Protein AF-A0AAN9Z1J3-F1 (afdb_monomer)

pLDDT: mean 72.74, std 21.45, range [32.19, 96.81]

Secondary structure (DSSP, 8-state):
-PPPGGGGGG-----TTGGG-S---GGGSS-HHHHHHGGGS-HHHHHHHHHHHHHHHHHHHHSSPPPHHHHHHHHHHHHHS-HHHHHHHHHHHHHHHHHHB-GGGHHHHHHHHTTSS----BPBPB-TTSSBPP-TTTTTGGGS-TT--S----EE-SSS-EE---

InterPro domains:
  IPR000647 CTF transcription factor/nuclear factor 1 [PTHR11492] (25-144)
  IPR003619 MAD homology 1, Dwarfin-type [SM00523] (85-165)
  IPR019548 CTF transcription factor/nuclear factor 1, N-terminal [PF10524] (24-64)
  IPR020604 CTF transcription factor/nuclear factor 1, DNA-binding domain [PS51080] (19-166)

Nearest PDB structures (foldseek):
  7qqd-assembly2_B  TM=8.726E-01  e=2.579E-11  Homo sapiens
  8bqs-assembly1_Ds  TM=3.800E-01  e=4.208E+00  Tetrahymena thermophila SB210

Solvent-accessible surface area (backbone atoms only — not comparable to full-atom values): 10087 Å² total; per-residue (Å²): 134,90,78,70,77,76,68,68,69,77,69,69,72,79,52,84,64,60,79,70,59,66,82,67,65,78,69,52,79,75,38,74,74,36,65,74,43,52,86,71,59,56,73,65,49,53,31,54,56,51,46,54,50,48,47,52,52,44,26,74,74,66,81,42,79,71,51,73,66,57,51,50,54,53,42,51,54,49,65,68,49,57,67,68,59,51,50,54,50,48,37,53,51,41,43,51,51,55,70,36,35,30,77,88,36,48,61,60,50,51,32,18,73,71,66,78,37,74,62,47,67,36,53,42,37,58,40,101,83,70,43,79,40,76,54,74,91,52,66,66,56,82,77,54,70,93,83,62,80,77,63,46,60,44,69,52,88,67,102,53,73,29,41,29,33,98

Radius of gyration: 18.78 Å; Cα contacts (8 Å, |Δi|>4): 159; chains: 1; bounding box: 48×36×59 Å

Mean predicted aligned error: 11.73 Å

Foldseek 3Di:
DDDDPVVVVVPPPPDLVPVLPPDDPCVLQDDPLLVLCLVLQDLVLQLVLSLVVVQVVCCVVPVDGDDPVRSVVSSVVSSPDDPVVSSSVSSVLSSLVCQQFDPVCSVVLSCCSNVVDPWWWTATAADPVRHGDDSVSCVVVVPDDPPDPSFPQDFPPDRGRTTTGD

Sequence (166 aa):
MFIPDTLRSCMVEPDVSTYLQAPSSGQDEFHPFIEALLPYVKSFSYTWFNLQAAKRKYFKKHEKRMSLEEERRCKEELQNEKVEVKQKWASRLLGKLRKDITQECREDFVLSITGKKPAMCVLSNPDQKGKMRRIDCLRQADKVSPHLPMFCIYFVKHKRYKLYVT

Structure (mmCIF, N/CA/C/O backbone):
data_AF-A0AAN9Z1J3-F1
#
_entry.id   AF-A0AAN9Z1J3-F1
#
loop_
_atom_site.group_PDB
_atom_site.id
_atom_site.type_symbol
_atom_site.label_atom_id
_atom_site.label_alt_id
_atom_site.label_comp_id
_atom_site.label_asym_id
_atom_site.label_entity_id
_atom_site.label_seq_id
_atom_site.pdbx_PDB_ins_code
_atom_site.Cartn_x
_atom_site.Cartn_y
_atom_site.Cartn_z
_atom_site.occupancy
_atom_site.B_iso_or_equiv
_atom_site.auth_seq_id
_atom_site.auth_comp_id
_atom_site.auth_asym_id
_atom_site.auth_atom_id
_atom_site.pdbx_PDB_model_num
ATOM 1 N N . MET A 1 1 ? 20.883 17.966 -41.597 1.00 37.75 1 MET A N 1
ATOM 2 C CA . MET A 1 1 ? 20.722 18.809 -40.393 1.00 37.75 1 MET A CA 1
ATOM 3 C C . MET A 1 1 ? 21.391 18.092 -39.235 1.00 37.75 1 MET A C 1
ATOM 5 O O . MET A 1 1 ? 20.933 17.024 -38.855 1.00 37.75 1 MET A O 1
ATOM 9 N N . PHE A 1 2 ? 22.523 18.620 -38.768 1.00 39.50 2 PHE A N 1
ATOM 10 C CA . PHE A 1 2 ? 23.217 18.145 -37.570 1.00 39.50 2 PHE A CA 1
ATOM 11 C C . PHE A 1 2 ? 22.407 18.585 -36.345 1.00 39.50 2 PHE A C 1
ATOM 13 O O . PHE A 1 2 ? 22.143 19.776 -36.190 1.00 39.50 2 PHE A O 1
ATOM 20 N N . ILE A 1 3 ? 21.974 17.637 -35.516 1.00 43.12 3 ILE A N 1
ATOM 21 C CA . ILE A 1 3 ? 21.305 17.928 -34.243 1.00 43.12 3 ILE A CA 1
ATOM 22 C C . ILE A 1 3 ? 22.393 17.969 -33.157 1.00 43.12 3 ILE A C 1
ATOM 24 O O . ILE A 1 3 ? 23.115 16.982 -33.031 1.00 43.12 3 ILE A O 1
ATOM 28 N N . PRO A 1 4 ? 22.557 19.071 -32.399 1.00 39.97 4 PRO A N 1
ATOM 29 C CA . PRO A 1 4 ? 23.613 19.184 -31.390 1.00 39.97 4 PRO A CA 1
ATOM 30 C C . PRO A 1 4 ? 23.425 18.216 -30.210 1.00 39.97 4 PRO A C 1
ATOM 32 O O . PRO A 1 4 ? 22.315 18.060 -29.694 1.00 39.97 4 PRO A O 1
ATOM 35 N N . ASP A 1 5 ? 24.530 17.642 -29.721 1.00 43.97 5 ASP A N 1
ATOM 36 C CA . ASP A 1 5 ? 24.589 16.701 -28.585 1.00 43.97 5 ASP A CA 1
ATOM 37 C C . ASP A 1 5 ? 24.076 17.270 -27.246 1.00 43.97 5 ASP A C 1
ATOM 39 O O . ASP A 1 5 ? 23.816 16.527 -26.297 1.00 43.97 5 ASP A O 1
ATOM 43 N N . THR A 1 6 ? 23.852 18.583 -27.155 1.00 45.53 6 THR A N 1
ATOM 44 C CA . THR A 1 6 ? 23.357 19.256 -25.946 1.00 45.53 6 THR A CA 1
ATOM 45 C C . THR A 1 6 ? 21.899 18.936 -25.604 1.00 45.53 6 THR A C 1
ATOM 47 O O . THR A 1 6 ? 21.521 19.054 -24.440 1.00 45.53 6 THR A O 1
ATOM 50 N N . LEU A 1 7 ? 21.088 18.445 -26.551 1.00 41.47 7 LEU A N 1
ATOM 51 C CA . LEU A 1 7 ? 19.714 17.995 -26.265 1.00 41.47 7 LEU A CA 1
ATOM 52 C C . LEU A 1 7 ? 19.630 16.575 -25.688 1.00 41.47 7 LEU A C 1
ATOM 54 O O . LEU A 1 7 ? 18.585 16.186 -25.165 1.00 41.47 7 LEU A O 1
ATOM 58 N N . ARG A 1 8 ? 20.726 15.804 -25.710 1.00 39.09 8 ARG A N 1
ATOM 59 C CA . ARG A 1 8 ? 20.760 14.465 -25.100 1.00 39.09 8 ARG A CA 1
ATOM 60 C C . ARG A 1 8 ? 20.824 14.514 -23.568 1.00 39.09 8 ARG A C 1
ATOM 62 O O . ARG A 1 8 ? 20.504 13.526 -22.915 1.00 39.09 8 ARG A O 1
ATOM 69 N N . SER A 1 9 ? 21.173 15.670 -22.999 1.00 33.03 9 SER A N 1
ATOM 70 C CA . SER A 1 9 ? 21.296 15.877 -21.549 1.00 33.03 9 SER A CA 1
ATOM 71 C C . SER A 1 9 ? 19.951 16.137 -20.844 1.00 33.03 9 SER A C 1
ATOM 73 O O . SER A 1 9 ? 19.851 16.031 -19.626 1.00 33.03 9 SER A O 1
ATOM 75 N N . CYS A 1 10 ? 18.875 16.428 -21.585 1.00 36.25 10 CYS A N 1
ATOM 76 C CA . CYS A 1 10 ? 17.564 16.746 -20.997 1.00 36.25 10 CYS A CA 1
ATOM 77 C C . CYS A 1 10 ? 16.699 15.511 -20.684 1.00 36.25 10 CYS A C 1
ATOM 79 O O . CYS A 1 10 ? 15.616 15.647 -20.121 1.00 36.25 10 CYS A O 1
ATOM 81 N N . MET A 1 11 ? 17.171 14.306 -21.017 1.00 34.12 11 MET A N 1
ATOM 82 C CA . MET A 1 11 ? 16.536 13.037 -20.650 1.00 34.12 11 MET A CA 1
ATOM 83 C C . MET A 1 11 ? 17.246 12.396 -19.453 1.00 34.12 11 MET A C 1
ATOM 85 O O . MET A 1 11 ? 17.606 11.221 -19.485 1.00 34.12 11 MET A O 1
ATOM 89 N N . VAL A 1 12 ? 17.451 13.159 -18.376 1.00 42.09 12 VAL A N 1
ATOM 90 C CA . VAL A 1 12 ? 17.637 12.530 -17.066 1.00 42.09 12 VAL A CA 1
ATOM 91 C C . VAL A 1 12 ? 16.289 11.908 -16.720 1.00 42.09 12 VAL A C 1
ATOM 93 O O . VAL A 1 12 ? 15.340 12.601 -16.354 1.00 42.09 12 VAL A O 1
ATOM 96 N N . GLU A 1 13 ? 16.179 10.599 -16.948 1.00 37.53 13 GLU A N 1
ATOM 97 C CA . GLU A 1 13 ? 15.047 9.794 -16.504 1.00 37.53 13 GLU A CA 1
ATOM 98 C C . GLU A 1 13 ? 14.783 10.121 -15.029 1.00 37.53 13 GLU A C 1
ATOM 100 O O . GLU A 1 13 ? 15.700 9.982 -14.215 1.00 37.53 13 GLU A O 1
ATOM 105 N N . PRO A 1 14 ? 13.574 10.571 -14.654 1.00 36.22 14 PRO A N 1
ATOM 106 C CA . PRO A 1 14 ? 13.254 10.731 -13.252 1.00 36.22 14 PRO A CA 1
ATOM 107 C C . PRO A 1 14 ? 13.345 9.353 -12.603 1.00 36.22 14 PRO A C 1
ATOM 109 O O . PRO A 1 14 ? 12.566 8.442 -12.915 1.00 36.22 14 PRO A O 1
ATOM 112 N N . ASP A 1 15 ? 14.333 9.227 -11.723 1.00 38.31 15 ASP A N 1
ATOM 113 C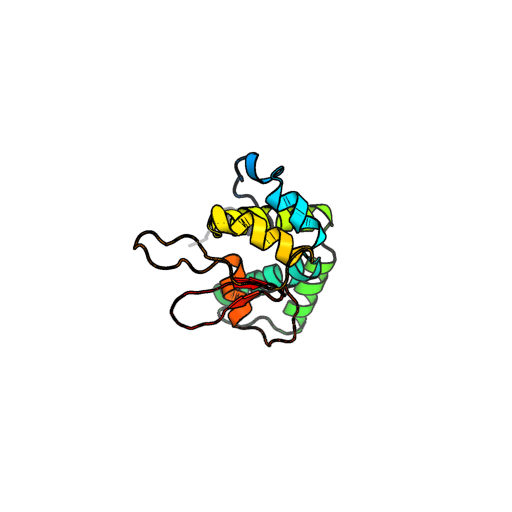 CA . ASP A 1 15 ? 14.538 8.092 -10.845 1.00 38.31 15 ASP A CA 1
ATOM 114 C C . ASP A 1 15 ? 13.206 7.680 -10.194 1.00 38.31 15 ASP A C 1
ATOM 116 O O . ASP A 1 15 ? 12.295 8.490 -9.971 1.00 38.31 15 ASP A O 1
ATOM 120 N N . VAL A 1 16 ? 13.056 6.389 -9.893 1.00 44.88 16 VAL A N 1
ATOM 121 C CA . VAL A 1 16 ? 11.841 5.840 -9.268 1.00 44.88 16 VAL A CA 1
ATOM 122 C C . VAL A 1 16 ? 11.470 6.614 -7.988 1.00 44.88 16 VAL A C 1
ATOM 124 O O . VAL A 1 16 ? 10.280 6.724 -7.669 1.00 44.88 16 VAL A O 1
ATOM 127 N N . SER A 1 17 ? 12.449 7.248 -7.335 1.00 42.25 17 SER A N 1
ATOM 128 C CA . SE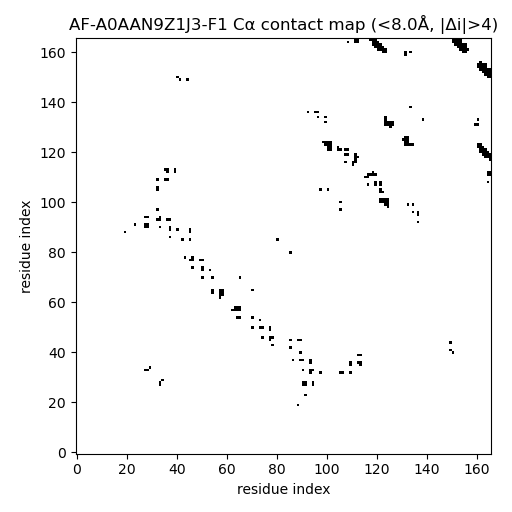R A 1 17 ? 12.288 8.119 -6.172 1.00 42.25 17 SER A CA 1
ATOM 129 C C . SER A 1 17 ? 11.477 9.403 -6.429 1.00 42.25 17 SER A C 1
ATOM 131 O O . SER A 1 17 ? 10.714 9.823 -5.554 1.00 42.25 17 SER A O 1
ATOM 133 N N . THR A 1 18 ? 11.517 10.000 -7.630 1.00 39.09 18 THR A N 1
ATOM 134 C CA . THR A 1 18 ? 10.926 11.335 -7.872 1.00 39.09 18 THR A CA 1
ATOM 135 C C . THR A 1 18 ? 9.395 11.347 -7.758 1.00 39.09 18 THR A C 1
ATOM 137 O O . THR A 1 18 ? 8.802 12.310 -7.276 1.00 39.09 18 THR A O 1
ATOM 140 N N . TYR A 1 19 ? 8.712 10.249 -8.101 1.00 43.47 19 TYR A N 1
ATOM 141 C CA . TYR A 1 19 ? 7.246 10.157 -7.966 1.00 43.47 19 TYR A CA 1
ATOM 142 C C . TYR A 1 19 ? 6.775 9.833 -6.542 1.00 43.47 19 TYR A C 1
ATOM 144 O O . TYR A 1 19 ? 5.588 9.969 -6.235 1.00 43.47 19 TYR A O 1
ATOM 152 N N . LEU A 1 20 ? 7.686 9.421 -5.658 1.00 49.88 20 LEU A N 1
ATOM 153 C CA . LEU A 1 20 ? 7.410 9.306 -4.226 1.00 49.88 20 LEU A CA 1
ATOM 154 C C . LEU A 1 20 ? 7.601 10.650 -3.506 1.00 49.88 20 LEU A C 1
ATOM 156 O O . LEU A 1 20 ? 7.271 10.758 -2.331 1.00 49.88 20 LEU A O 1
ATOM 160 N N . GLN A 1 21 ? 8.093 11.679 -4.193 1.00 49.53 21 GLN A N 1
ATOM 161 C CA . GLN A 1 21 ? 8.501 12.965 -3.630 1.00 49.53 21 GLN A CA 1
ATOM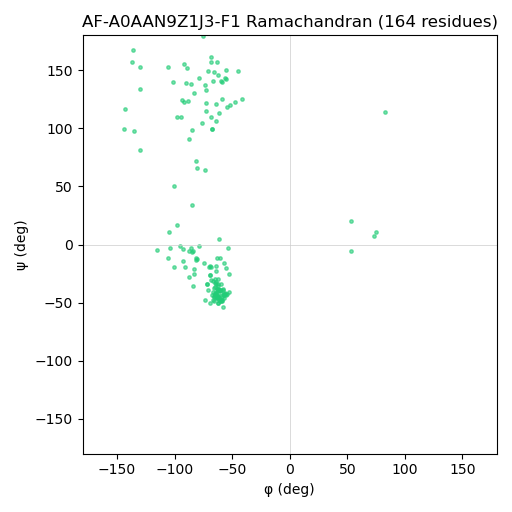 162 C C . GLN A 1 21 ? 7.447 14.074 -3.742 1.00 49.53 21 GLN A C 1
ATOM 164 O O . GLN A 1 21 ? 7.775 15.239 -3.546 1.00 49.53 21 GLN A O 1
ATOM 169 N N . ALA A 1 22 ? 6.175 13.748 -3.998 1.00 47.72 22 ALA A N 1
ATOM 170 C CA . ALA A 1 22 ? 5.119 14.724 -3.739 1.00 47.72 22 ALA A CA 1
ATOM 171 C C . ALA A 1 22 ? 5.182 15.099 -2.242 1.00 47.72 22 ALA A C 1
ATOM 173 O O . ALA A 1 22 ? 5.163 14.183 -1.408 1.00 47.72 22 ALA A O 1
ATOM 174 N N . PRO A 1 23 ? 5.303 16.390 -1.879 1.00 40.31 23 PRO A N 1
ATOM 175 C CA . PRO A 1 23 ? 5.354 16.792 -0.485 1.00 40.31 23 PRO A CA 1
ATOM 176 C C . PRO A 1 23 ? 4.015 16.426 0.151 1.00 40.31 23 PRO A C 1
ATOM 178 O O . PRO A 1 23 ? 2.984 17.041 -0.116 1.00 40.31 23 PRO A O 1
ATOM 181 N N . SER A 1 24 ? 4.012 15.380 0.974 1.00 51.47 24 SER A N 1
ATOM 182 C CA . SER A 1 24 ? 2.968 15.230 1.972 1.00 51.47 24 SER A CA 1
ATOM 183 C C . SER A 1 24 ? 3.138 16.408 2.917 1.00 51.47 24 SER A C 1
ATOM 185 O O . SER A 1 24 ? 4.211 16.568 3.498 1.00 51.47 24 SER A O 1
ATOM 187 N N . SER A 1 25 ? 2.109 17.242 3.059 1.00 56.09 25 SER A N 1
ATOM 188 C CA . SER A 1 25 ? 1.993 18.148 4.203 1.00 56.09 25 SER A CA 1
ATOM 189 C C . SER A 1 25 ? 2.424 17.375 5.455 1.00 56.09 25 SER A C 1
ATOM 191 O O . SER A 1 25 ? 1.882 16.289 5.669 1.00 56.09 25 SER A O 1
ATOM 193 N N . GLY A 1 26 ? 3.390 17.876 6.236 1.00 53.22 26 GLY A N 1
ATOM 194 C CA . GLY A 1 26 ? 4.065 17.149 7.337 1.00 53.22 26 GLY A CA 1
ATOM 195 C C . GLY A 1 26 ? 3.156 16.526 8.414 1.00 53.22 26 GLY A C 1
ATOM 196 O O . GLY A 1 26 ? 3.624 15.816 9.290 1.00 53.22 26 GLY A O 1
ATOM 197 N N . GLN A 1 27 ? 1.845 16.738 8.311 1.00 52.81 27 GLN A N 1
ATOM 198 C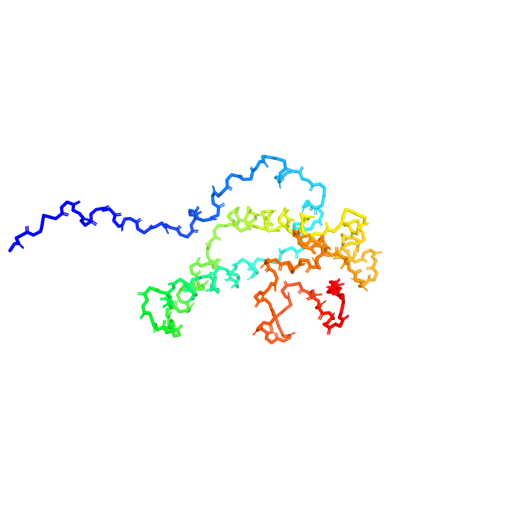 CA . GLN A 1 27 ? 0.773 16.117 9.086 1.00 52.81 27 GLN A CA 1
ATOM 199 C C . GLN A 1 27 ? 0.567 14.612 8.804 1.00 52.81 27 GLN A C 1
ATOM 201 O O . GLN A 1 27 ? -0.053 13.928 9.612 1.00 52.81 27 GLN A O 1
ATOM 206 N N . ASP A 1 28 ? 1.040 14.080 7.667 1.00 59.03 28 ASP A N 1
ATOM 207 C CA . ASP A 1 28 ? 0.901 12.645 7.339 1.00 59.03 28 ASP A CA 1
ATOM 208 C C . ASP A 1 28 ? 2.058 11.781 7.899 1.00 59.03 28 ASP A C 1
ATOM 210 O O . ASP A 1 28 ? 2.018 10.563 7.758 1.00 59.03 28 ASP A O 1
ATOM 214 N N . GLU A 1 29 ? 3.103 12.363 8.500 1.00 57.81 29 GLU A N 1
ATOM 215 C CA . GLU A 1 29 ? 4.250 11.591 9.021 1.00 57.81 29 GLU A CA 1
ATOM 216 C C . GLU A 1 29 ? 4.033 11.111 10.468 1.00 57.81 29 GLU A C 1
ATOM 218 O O . GLU A 1 29 ? 4.492 10.029 10.822 1.00 57.81 29 GLU A O 1
ATOM 223 N N . PHE A 1 30 ? 3.232 11.841 11.254 1.00 71.88 30 PHE A N 1
ATOM 224 C CA . PHE A 1 30 ? 2.917 11.543 12.658 1.00 71.88 30 PHE A CA 1
ATOM 225 C C . PHE A 1 30 ? 1.402 11.585 12.882 1.00 71.88 30 PHE A C 1
ATOM 227 O O . PHE A 1 30 ? 0.837 12.591 13.308 1.00 71.88 30 PHE A O 1
ATOM 234 N N . HIS A 1 31 ? 0.712 10.497 12.532 1.00 88.44 31 HIS A N 1
ATOM 235 C CA . HIS A 1 31 ? -0.727 10.364 12.755 1.00 88.44 31 HIS A CA 1
ATOM 236 C C . HIS A 1 31 ? -1.027 9.024 13.449 1.00 88.44 31 HIS A C 1
ATOM 238 O O . HIS A 1 31 ? -0.589 7.996 12.928 1.00 88.44 31 HIS A O 1
ATOM 244 N N . PRO A 1 32 ? -1.866 8.972 14.509 1.00 92.62 32 PRO A N 1
ATOM 245 C CA . PRO A 1 32 ? -2.137 7.739 15.265 1.00 92.62 32 PRO A CA 1
ATOM 246 C C . PRO A 1 32 ? -2.577 6.547 14.400 1.00 92.62 32 PRO A C 1
ATOM 248 O O . PRO A 1 32 ? -2.119 5.427 14.578 1.00 92.62 32 PRO A O 1
ATOM 251 N N . PHE A 1 33 ? -3.425 6.797 13.393 1.00 92.25 33 PHE A N 1
ATOM 252 C CA . PHE A 1 33 ? -3.805 5.799 12.378 1.00 92.25 33 PHE A CA 1
ATOM 253 C C . PHE A 1 33 ? -2.604 5.189 11.634 1.00 92.25 33 PHE A C 1
ATOM 255 O O . PHE A 1 33 ? -2.593 3.994 11.364 1.00 92.25 33 PHE A O 1
ATOM 262 N N . ILE A 1 34 ? -1.617 6.006 11.260 1.00 91.88 34 ILE A N 1
ATOM 263 C CA . ILE A 1 34 ? -0.441 5.554 10.512 1.00 91.88 34 ILE A CA 1
ATOM 264 C C . ILE A 1 34 ? 0.474 4.775 11.448 1.00 91.88 34 ILE A C 1
ATOM 266 O O . ILE A 1 34 ? 0.840 3.657 11.116 1.00 91.88 34 ILE A O 1
ATOM 270 N N . GLU A 1 35 ? 0.767 5.308 12.633 1.00 93.38 35 GLU A N 1
ATOM 271 C CA . GLU A 1 35 ? 1.607 4.643 13.637 1.00 93.38 35 GLU A CA 1
ATOM 272 C C . GLU A 1 35 ? 1.051 3.278 14.049 1.00 93.38 35 GLU A C 1
ATOM 274 O O . GLU A 1 35 ? 1.790 2.297 14.084 1.00 93.38 35 GLU A O 1
ATOM 279 N N . ALA A 1 36 ? -0.262 3.186 14.276 1.00 92.56 36 ALA A N 1
ATOM 280 C CA . ALA A 1 36 ? -0.912 1.937 14.657 1.00 92.56 36 ALA A CA 1
ATOM 281 C C . ALA A 1 36 ? -0.843 0.861 13.560 1.00 92.56 36 ALA A C 1
ATOM 283 O O . ALA A 1 36 ? -0.839 -0.329 13.864 1.00 92.56 36 ALA A O 1
ATOM 284 N N . LEU A 1 37 ? -0.800 1.264 12.287 1.00 90.81 37 LEU A N 1
ATOM 285 C CA . LEU A 1 37 ? -0.833 0.351 11.142 1.00 90.81 37 LEU A CA 1
ATOM 286 C C . LEU A 1 37 ? 0.540 0.099 10.520 1.00 90.81 37 LEU A C 1
ATOM 288 O O . LEU A 1 37 ? 0.710 -0.894 9.813 1.00 90.81 37 LEU A O 1
ATOM 292 N N . LEU A 1 38 ? 1.521 0.966 10.770 1.00 90.44 38 LEU A N 1
ATOM 293 C CA . LEU A 1 38 ? 2.855 0.880 10.182 1.00 90.44 38 LEU A CA 1
ATOM 294 C C . LEU A 1 38 ? 3.532 -0.481 10.435 1.00 90.44 38 LEU A C 1
ATOM 296 O O . LEU A 1 38 ? 4.032 -1.050 9.464 1.00 90.44 38 LEU A O 1
ATOM 300 N N . PRO A 1 39 ? 3.474 -1.079 11.648 1.00 89.38 39 PRO A N 1
ATOM 301 C CA . PRO A 1 39 ? 4.042 -2.409 11.905 1.00 89.38 39 PRO A CA 1
ATOM 302 C C . PRO A 1 39 ? 3.371 -3.547 11.117 1.00 89.38 39 PRO A C 1
ATOM 304 O O . PRO A 1 39 ? 3.937 -4.631 10.968 1.00 89.38 39 PRO A O 1
ATOM 307 N N . TYR A 1 40 ? 2.157 -3.317 10.612 1.00 86.50 40 TYR A N 1
ATOM 308 C CA . TYR A 1 40 ? 1.368 -4.309 9.884 1.00 86.50 40 TYR A CA 1
ATOM 309 C C . TYR A 1 40 ? 1.592 -4.239 8.367 1.00 86.50 40 TYR A C 1
ATOM 311 O O . TYR A 1 40 ? 1.270 -5.197 7.661 1.00 86.50 40 TYR A O 1
ATOM 319 N N . VAL A 1 41 ? 2.206 -3.163 7.854 1.00 86.12 41 VAL A N 1
ATOM 320 C CA . VAL A 1 41 ? 2.616 -3.071 6.446 1.00 86.12 41 VAL A CA 1
ATOM 321 C C . VAL A 1 41 ? 3.828 -3.969 6.222 1.00 86.12 41 VAL A C 1
ATOM 323 O O . VAL A 1 41 ? 4.911 -3.738 6.757 1.00 86.12 41 VAL A O 1
ATOM 326 N N . LYS A 1 42 ? 3.671 -5.008 5.403 1.00 83.62 42 LYS A N 1
ATOM 327 C CA . LYS A 1 42 ? 4.758 -5.955 5.149 1.00 83.62 42 LYS A CA 1
ATOM 328 C C . LYS A 1 42 ? 5.767 -5.389 4.148 1.00 83.62 42 LYS A C 1
ATOM 330 O O . LYS A 1 42 ? 5.408 -4.748 3.165 1.00 83.62 42 LYS A O 1
ATOM 335 N N . SER A 1 43 ? 7.050 -5.687 4.347 1.00 79.81 43 SER A N 1
ATOM 336 C CA . SER A 1 43 ? 8.133 -5.209 3.473 1.00 79.81 43 SER A CA 1
ATOM 337 C C . SER A 1 43 ? 7.979 -5.673 2.021 1.00 79.81 43 SER A C 1
ATOM 339 O O . SER A 1 43 ? 8.278 -4.919 1.096 1.00 79.81 43 SER A O 1
ATOM 341 N N . PHE A 1 44 ? 7.436 -6.875 1.797 1.00 83.06 44 PHE A N 1
ATOM 342 C CA . PHE A 1 44 ? 7.171 -7.385 0.450 1.00 83.06 44 PHE A CA 1
ATOM 343 C C . PHE A 1 44 ? 6.134 -6.545 -0.312 1.00 83.06 44 PHE A C 1
ATOM 345 O O . PHE A 1 44 ? 6.143 -6.533 -1.545 1.00 83.06 44 PHE A O 1
ATOM 352 N N . SER A 1 45 ? 5.285 -5.798 0.406 1.00 84.62 45 SER A N 1
ATOM 353 C CA . SER A 1 45 ? 4.328 -4.876 -0.192 1.00 84.62 45 SER A CA 1
ATOM 354 C C . SER A 1 45 ? 5.007 -3.784 -0.991 1.00 84.62 45 SER A C 1
ATOM 356 O O . SER A 1 45 ? 4.564 -3.479 -2.099 1.00 84.62 45 SER A O 1
ATOM 358 N N . TYR A 1 46 ? 6.127 -3.267 -0.488 1.00 87.31 46 TYR A N 1
ATOM 359 C CA . TYR A 1 46 ? 6.937 -2.300 -1.213 1.00 87.31 46 TYR A CA 1
ATOM 360 C C . TYR A 1 46 ? 7.384 -2.869 -2.563 1.00 87.31 46 TYR A C 1
ATOM 362 O O . TYR A 1 46 ? 7.126 -2.268 -3.608 1.00 87.31 46 TYR A O 1
ATOM 370 N N . THR A 1 47 ? 8.004 -4.051 -2.555 1.00 89.31 47 THR A N 1
ATOM 371 C CA . THR A 1 47 ? 8.507 -4.702 -3.770 1.00 89.31 47 THR A CA 1
ATOM 372 C C . THR A 1 47 ? 7.378 -4.976 -4.756 1.00 89.31 47 THR A C 1
ATOM 374 O O . THR A 1 47 ? 7.502 -4.646 -5.932 1.00 89.31 47 THR A O 1
ATOM 377 N N . TRP A 1 48 ? 6.256 -5.533 -4.294 1.00 87.62 48 TRP A N 1
ATOM 378 C CA . TRP A 1 48 ? 5.140 -5.884 -5.168 1.00 87.62 48 TRP A CA 1
ATOM 379 C C . TRP A 1 48 ? 4.547 -4.650 -5.863 1.00 87.62 48 TRP A C 1
ATOM 381 O O . TRP A 1 48 ? 4.440 -4.626 -7.090 1.00 87.62 48 TRP A O 1
ATOM 391 N N . PHE A 1 49 ? 4.233 -3.591 -5.110 1.00 86.00 49 PHE A N 1
ATOM 392 C CA . PHE A 1 49 ? 3.651 -2.371 -5.675 1.00 86.00 49 PHE A CA 1
ATOM 393 C C . PHE A 1 49 ? 4.595 -1.656 -6.643 1.00 86.00 49 PHE A C 1
ATOM 395 O O . PHE A 1 49 ? 4.172 -1.232 -7.726 1.00 86.00 49 PHE A O 1
ATOM 402 N N . ASN A 1 50 ? 5.867 -1.517 -6.266 1.00 90.06 50 ASN A N 1
ATOM 403 C CA . ASN A 1 50 ? 6.840 -0.802 -7.083 1.00 90.06 50 ASN A CA 1
ATOM 404 C C . ASN A 1 50 ? 7.226 -1.600 -8.335 1.00 90.06 50 ASN A C 1
ATOM 406 O O . ASN A 1 50 ? 7.345 -1.001 -9.402 1.00 90.06 50 ASN A O 1
ATOM 410 N N . LEU A 1 51 ? 7.279 -2.935 -8.269 1.00 90.56 51 LEU A N 1
ATOM 411 C CA . LEU A 1 51 ? 7.493 -3.777 -9.448 1.00 90.56 51 LEU A CA 1
ATOM 412 C C . LEU A 1 51 ? 6.332 -3.652 -10.443 1.00 90.56 51 LEU A C 1
ATOM 414 O O . LEU A 1 51 ? 6.556 -3.496 -11.641 1.00 90.56 51 LEU A O 1
ATOM 418 N N . GLN A 1 52 ? 5.078 -3.633 -9.975 1.00 88.25 52 GLN A N 1
ATOM 419 C CA . GLN A 1 52 ? 3.934 -3.387 -10.865 1.00 88.25 52 GLN A CA 1
ATOM 420 C C . GLN A 1 52 ? 4.003 -1.997 -11.512 1.00 88.25 52 GLN A C 1
ATOM 422 O O . GLN A 1 52 ? 3.654 -1.834 -12.685 1.00 88.25 52 GLN A O 1
ATOM 427 N N . ALA A 1 53 ? 4.451 -0.981 -10.768 1.00 89.44 53 ALA A N 1
ATOM 428 C CA . ALA A 1 53 ? 4.672 0.354 -11.312 1.00 89.44 53 ALA A CA 1
ATOM 429 C C . ALA A 1 53 ? 5.786 0.371 -12.368 1.00 89.44 53 ALA A C 1
ATOM 431 O O . ALA A 1 53 ? 5.585 0.963 -13.430 1.00 89.44 53 ALA A O 1
ATOM 432 N N . ALA A 1 54 ? 6.899 -0.320 -12.117 1.00 93.19 54 ALA A N 1
ATOM 433 C CA . ALA A 1 54 ? 7.994 -0.484 -13.065 1.00 93.19 54 ALA A CA 1
ATOM 434 C C . ALA A 1 54 ? 7.520 -1.177 -14.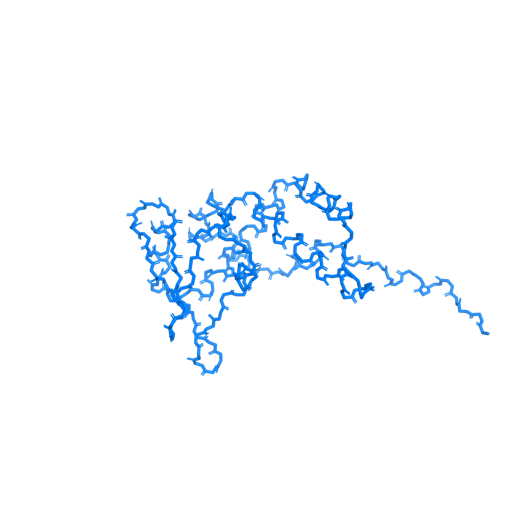351 1.00 93.19 54 ALA A C 1
ATOM 436 O O . ALA A 1 54 ? 7.694 -0.623 -15.433 1.00 93.19 54 ALA A O 1
ATOM 437 N N . LYS A 1 55 ? 6.785 -2.293 -14.244 1.00 91.19 55 LYS A N 1
ATOM 438 C CA . LYS A 1 55 ? 6.205 -3.012 -15.394 1.00 91.19 55 LYS A CA 1
ATOM 439 C C . LYS A 1 55 ? 5.306 -2.127 -16.256 1.00 91.19 55 LYS A C 1
ATOM 441 O O . LYS A 1 55 ? 5.386 -2.171 -17.481 1.00 91.19 55 LYS A O 1
ATOM 446 N N . ARG A 1 56 ? 4.464 -1.286 -15.638 1.00 92.00 56 ARG A N 1
ATOM 447 C CA . ARG A 1 56 ? 3.625 -0.324 -16.379 1.00 92.00 56 ARG A CA 1
ATOM 448 C C . ARG A 1 56 ? 4.452 0.740 -17.093 1.00 92.00 56 ARG A C 1
ATOM 450 O O . ARG A 1 56 ? 4.153 1.055 -18.242 1.00 92.00 56 ARG A O 1
ATOM 457 N N . LYS A 1 57 ? 5.456 1.305 -16.415 1.00 92.94 57 LYS A N 1
ATOM 458 C CA . LYS A 1 57 ? 6.362 2.302 -17.006 1.00 92.94 57 LYS A CA 1
ATOM 459 C C . LYS A 1 57 ? 7.124 1.702 -18.186 1.00 92.94 57 LYS A C 1
ATOM 461 O O . LYS A 1 57 ? 7.155 2.311 -19.249 1.00 92.94 57 LYS A O 1
ATOM 466 N N . TYR A 1 58 ? 7.642 0.488 -18.020 1.00 93.50 58 TYR A N 1
ATOM 467 C CA . TYR A 1 58 ? 8.351 -0.244 -19.061 1.00 93.50 58 TYR A CA 1
ATOM 468 C C . TYR A 1 58 ? 7.458 -0.497 -20.278 1.00 93.50 58 TYR A C 1
ATOM 470 O O . TYR A 1 58 ? 7.839 -0.148 -21.390 1.00 93.50 58 TYR A O 1
ATOM 478 N N . PHE A 1 59 ? 6.233 -1.002 -20.079 1.00 92.25 59 PHE A N 1
ATOM 479 C CA . PHE A 1 59 ? 5.293 -1.200 -21.186 1.00 92.25 59 PHE A CA 1
ATOM 480 C C . PHE A 1 59 ? 4.974 0.108 -21.913 1.00 92.25 59 PHE A C 1
ATOM 482 O O . PHE A 1 59 ? 4.958 0.136 -23.134 1.00 92.25 59 PHE A O 1
ATOM 489 N N . LYS A 1 60 ? 4.773 1.213 -21.184 1.00 94.31 60 LYS A N 1
ATOM 490 C CA . LYS A 1 60 ? 4.529 2.522 -21.806 1.00 94.31 60 LYS A CA 1
ATOM 491 C C . LYS A 1 60 ? 5.727 3.014 -22.630 1.00 94.31 60 LYS A C 1
ATOM 493 O O . LYS A 1 60 ? 5.527 3.704 -23.619 1.00 94.31 60 LYS A O 1
ATOM 498 N N . LYS A 1 61 ? 6.952 2.701 -22.201 1.00 95.69 61 LYS A N 1
ATOM 499 C CA . LYS A 1 61 ? 8.193 3.164 -22.837 1.00 95.69 61 LYS A CA 1
ATOM 500 C C . LYS A 1 61 ? 8.620 2.301 -24.024 1.00 95.69 61 LYS A C 1
ATOM 502 O O . LYS A 1 61 ? 9.182 2.824 -24.976 1.00 95.69 61 LYS A O 1
ATOM 507 N N . HIS A 1 62 ? 8.385 0.995 -23.950 1.00 94.81 62 HIS A N 1
ATOM 508 C CA . HIS A 1 62 ? 8.900 0.024 -24.918 1.00 94.81 62 HIS A CA 1
ATOM 509 C C . HIS A 1 62 ? 7.805 -0.678 -25.725 1.00 94.81 62 HIS A C 1
ATOM 511 O O . HIS A 1 62 ? 8.131 -1.514 -26.563 1.00 94.81 62 HIS A O 1
ATOM 517 N N . GLU A 1 63 ? 6.531 -0.419 -25.414 1.00 95.94 63 GLU A N 1
ATOM 518 C CA . GLU A 1 63 ? 5.346 -1.069 -26.003 1.00 95.94 63 GLU A CA 1
ATOM 519 C C . GLU A 1 63 ? 5.375 -2.607 -25.932 1.00 95.94 63 GLU A C 1
ATOM 521 O O . GLU A 1 63 ? 4.643 -3.310 -26.624 1.00 95.94 63 GLU A O 1
ATOM 526 N N . LYS A 1 64 ? 6.198 -3.151 -25.030 1.00 94.44 64 LYS A N 1
ATOM 527 C CA . LYS A 1 64 ? 6.369 -4.585 -24.790 1.00 94.44 64 LYS A CA 1
ATOM 528 C C . LYS A 1 64 ? 6.429 -4.876 -23.296 1.00 94.44 64 LYS A C 1
ATOM 530 O O . LYS A 1 64 ? 6.732 -4.004 -22.481 1.00 94.44 64 LYS A O 1
ATOM 535 N N . ARG A 1 65 ? 6.116 -6.115 -22.914 1.00 93.81 65 ARG A N 1
ATOM 536 C CA . ARG A 1 65 ? 6.237 -6.562 -21.518 1.00 93.81 65 ARG A CA 1
ATOM 537 C C . ARG A 1 65 ? 7.713 -6.689 -21.137 1.00 93.81 65 ARG A C 1
ATOM 539 O O . ARG A 1 65 ? 8.534 -7.008 -21.993 1.00 93.81 65 ARG A O 1
ATOM 546 N N . MET A 1 66 ? 8.019 -6.462 -19.859 1.00 91.62 66 MET A N 1
ATOM 547 C CA . MET A 1 66 ? 9.329 -6.813 -19.309 1.00 91.62 66 MET A CA 1
ATOM 548 C C . MET A 1 66 ? 9.567 -8.314 -19.496 1.00 91.62 66 MET A C 1
ATOM 550 O O . MET A 1 66 ? 8.646 -9.119 -19.332 1.00 91.62 66 MET A O 1
ATOM 554 N N . SER A 1 67 ? 10.791 -8.680 -19.856 1.00 95.25 67 SER A N 1
ATOM 555 C CA . SER A 1 67 ? 11.241 -10.068 -19.821 1.00 95.25 67 SER A CA 1
ATOM 556 C C . SER A 1 67 ? 11.348 -10.565 -18.376 1.00 95.25 67 SER A C 1
ATOM 558 O O . SER A 1 67 ? 11.434 -9.777 -17.432 1.00 95.25 67 SER A O 1
ATOM 560 N N . LEU A 1 68 ? 11.367 -11.887 -18.192 1.00 93.94 68 LEU A N 1
ATOM 561 C CA . LEU A 1 68 ? 11.496 -12.492 -16.862 1.00 93.94 68 LEU A CA 1
ATOM 562 C C . LEU A 1 68 ? 12.774 -12.054 -16.139 1.00 93.94 68 LEU A C 1
ATOM 564 O O . LEU A 1 68 ? 12.732 -11.801 -14.938 1.00 93.94 68 LEU A O 1
ATOM 568 N N . GLU A 1 69 ? 13.880 -11.915 -16.868 1.00 95.81 69 GLU A N 1
ATOM 569 C CA . GLU A 1 69 ? 15.153 -11.504 -16.277 1.00 95.81 69 GLU A CA 1
ATOM 570 C C . GLU A 1 69 ? 15.138 -10.028 -15.857 1.00 95.81 69 GLU A C 1
ATOM 572 O O . GLU A 1 69 ? 15.600 -9.688 -14.769 1.00 95.81 69 GLU A O 1
ATOM 577 N N . GLU A 1 70 ? 14.518 -9.151 -16.653 1.00 94.94 70 GLU A N 1
ATOM 578 C CA . GLU A 1 70 ? 14.316 -7.749 -16.266 1.00 94.94 70 GLU A CA 1
ATOM 579 C C . GLU A 1 70 ? 13.411 -7.631 -15.030 1.00 94.94 70 GLU A C 1
ATOM 581 O O . GLU A 1 70 ? 13.677 -6.820 -14.140 1.00 94.94 70 GLU A O 1
ATOM 586 N N . GLU A 1 71 ? 12.347 -8.440 -14.944 1.00 95.06 71 GLU A N 1
ATOM 587 C CA . GLU A 1 71 ? 11.476 -8.470 -13.763 1.00 95.06 71 GLU A CA 1
ATOM 588 C C . GLU A 1 71 ? 12.219 -8.975 -12.522 1.00 95.06 71 GLU A C 1
ATOM 590 O O . GLU A 1 71 ? 12.054 -8.398 -11.444 1.00 95.06 71 GLU A O 1
ATOM 595 N N . ARG A 1 72 ? 13.052 -10.015 -12.667 1.00 96.25 72 ARG A N 1
ATOM 596 C CA . ARG A 1 72 ? 13.868 -10.568 -11.578 1.00 96.25 72 ARG A CA 1
ATOM 597 C C . ARG A 1 72 ? 14.857 -9.533 -11.053 1.00 96.25 72 ARG A C 1
ATOM 599 O O . ARG A 1 72 ? 14.859 -9.263 -9.854 1.00 96.25 72 ARG A O 1
ATOM 606 N N . ARG A 1 73 ? 15.613 -8.893 -11.946 1.00 96.81 73 ARG A N 1
ATOM 607 C CA . ARG A 1 73 ? 16.575 -7.849 -11.581 1.00 96.81 73 ARG A CA 1
ATOM 608 C C . ARG A 1 73 ? 15.898 -6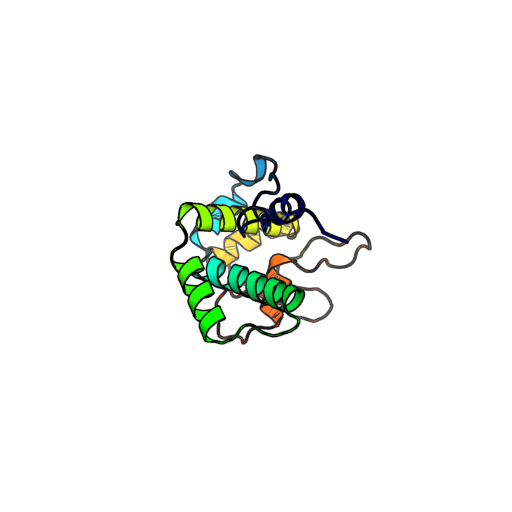.675 -10.869 1.00 96.81 73 ARG A C 1
ATOM 610 O O . ARG A 1 73 ? 16.335 -6.271 -9.796 1.00 96.81 73 ARG A O 1
ATOM 617 N N . CYS A 1 74 ? 14.791 -6.169 -11.416 1.00 96.31 74 CYS A N 1
ATOM 618 C CA . CYS A 1 74 ? 14.043 -5.074 -10.793 1.00 96.31 74 CYS A CA 1
ATOM 619 C C . CYS A 1 74 ? 13.505 -5.467 -9.406 1.00 96.31 74 CYS A C 1
ATOM 621 O O . CYS A 1 74 ? 13.532 -4.671 -8.467 1.00 96.31 74 CYS A O 1
ATOM 623 N N . LYS A 1 75 ? 13.036 -6.710 -9.247 1.00 94.06 75 LYS A N 1
ATOM 624 C CA . LYS A 1 75 ? 12.584 -7.230 -7.954 1.00 94.06 75 LYS A CA 1
ATOM 625 C C . LYS A 1 75 ? 13.718 -7.257 -6.925 1.00 94.06 75 LYS A C 1
ATOM 627 O O . LYS A 1 75 ? 13.479 -6.848 -5.792 1.00 94.06 75 LYS A O 1
ATOM 632 N N . GLU A 1 76 ? 14.910 -7.716 -7.300 1.00 96.75 76 GLU A N 1
ATOM 633 C CA . GLU A 1 76 ? 16.086 -7.766 -6.418 1.00 96.75 76 GLU A CA 1
ATOM 634 C C . GLU A 1 76 ? 16.528 -6.366 -5.981 1.00 96.75 76 GLU A C 1
ATOM 636 O O . GLU A 1 76 ? 16.717 -6.129 -4.789 1.00 96.75 76 GLU A O 1
ATOM 641 N N . GLU A 1 77 ? 16.589 -5.409 -6.910 1.00 96.56 77 GLU A N 1
ATOM 642 C CA . GLU A 1 77 ? 16.885 -4.001 -6.603 1.00 96.56 77 GLU A CA 1
ATOM 643 C C . GLU A 1 77 ? 15.878 -3.434 -5.579 1.00 96.56 77 GLU A C 1
ATOM 645 O O . GLU A 1 77 ? 16.266 -2.872 -4.555 1.00 96.56 77 GLU A O 1
ATOM 650 N N . LEU A 1 78 ? 14.576 -3.680 -5.772 1.00 94.88 78 LEU A N 1
ATOM 651 C CA . LEU A 1 78 ? 13.525 -3.256 -4.836 1.00 94.88 78 LEU A CA 1
ATOM 652 C C .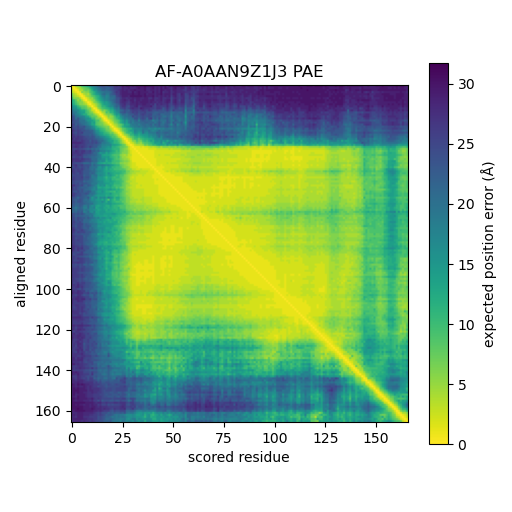 LEU A 1 78 ? 13.567 -3.992 -3.485 1.00 94.88 78 LEU A C 1
ATOM 654 O O . LEU A 1 78 ? 13.139 -3.448 -2.463 1.00 94.88 78 LEU A O 1
ATOM 658 N N . GLN A 1 79 ? 14.016 -5.249 -3.458 1.00 93.88 79 GLN A N 1
ATOM 659 C CA . GLN A 1 79 ? 14.198 -6.011 -2.219 1.00 93.88 79 GLN A CA 1
ATOM 660 C C . GLN A 1 79 ? 15.400 -5.510 -1.419 1.00 93.88 79 GLN A C 1
ATOM 662 O O . GLN A 1 79 ? 15.308 -5.473 -0.192 1.00 93.88 79 GLN A O 1
ATOM 667 N N . ASN A 1 80 ? 16.453 -5.048 -2.090 1.00 96.12 80 ASN A N 1
ATOM 668 C CA . ASN A 1 80 ? 17.656 -4.491 -1.470 1.00 96.12 80 ASN A CA 1
ATOM 669 C C . ASN A 1 80 ? 17.535 -3.004 -1.104 1.00 96.12 80 ASN A C 1
ATOM 671 O O . ASN A 1 80 ? 18.423 -2.461 -0.453 1.00 96.12 80 ASN A O 1
ATOM 675 N N . GLU A 1 81 ? 16.429 -2.353 -1.471 1.00 96.81 81 GLU A N 1
ATOM 676 C CA . GLU A 1 81 ? 16.165 -0.968 -1.084 1.00 96.81 81 GLU A CA 1
ATOM 677 C C . GLU A 1 81 ? 16.197 -0.781 0.444 1.00 96.81 81 GLU A C 1
ATOM 679 O O . GLU A 1 81 ? 15.725 -1.634 1.213 1.00 96.81 81 GLU A O 1
ATOM 684 N N . LYS A 1 82 ? 16.720 0.370 0.869 1.00 95.44 82 LYS A N 1
ATOM 685 C CA . LYS A 1 82 ? 16.898 0.749 2.270 1.00 95.44 82 LYS A CA 1
ATOM 686 C C . LYS A 1 82 ? 15.590 0.667 3.058 1.00 95.44 82 LYS A C 1
ATOM 688 O O . LYS A 1 82 ? 14.508 1.006 2.563 1.00 95.44 82 LYS A O 1
ATOM 693 N N . VAL A 1 83 ? 15.680 0.233 4.315 1.00 92.81 83 VAL A N 1
ATOM 694 C CA . VAL A 1 83 ? 14.500 0.041 5.173 1.00 92.81 83 VAL A CA 1
ATOM 695 C C . VAL A 1 83 ? 13.759 1.357 5.417 1.00 92.81 83 VAL A C 1
ATOM 697 O O . VAL A 1 83 ? 12.530 1.380 5.386 1.00 92.81 83 VAL A O 1
ATOM 700 N N . GLU A 1 84 ? 14.484 2.468 5.528 1.00 94.12 84 GLU A N 1
ATOM 701 C CA . GLU A 1 84 ? 13.932 3.806 5.747 1.00 94.12 84 GLU A CA 1
ATOM 702 C C . GLU A 1 84 ? 13.082 4.256 4.551 1.00 94.12 84 GLU A C 1
ATOM 704 O O . GLU A 1 84 ? 12.027 4.872 4.716 1.00 94.12 84 GLU A O 1
ATOM 709 N N . VAL A 1 85 ? 13.491 3.897 3.330 1.00 93.94 85 VAL A N 1
ATOM 710 C CA . VAL A 1 85 ? 12.734 4.190 2.104 1.00 93.94 85 VAL A CA 1
ATOM 711 C C . VAL A 1 85 ? 11.435 3.386 2.078 1.00 93.94 85 VAL A C 1
ATOM 7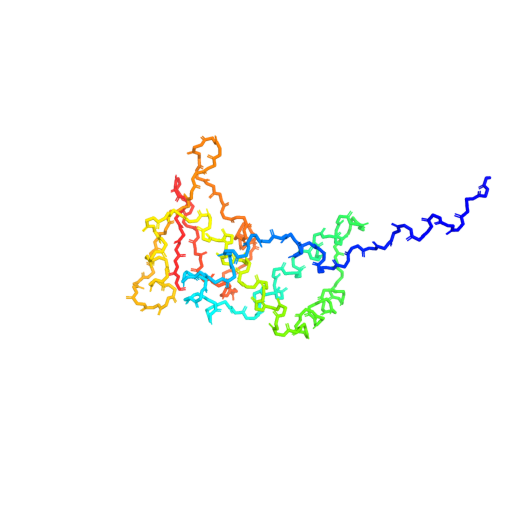13 O O . VAL A 1 85 ? 10.370 3.937 1.781 1.00 93.94 85 VAL A O 1
ATOM 716 N N . LYS A 1 86 ? 11.494 2.100 2.443 1.00 89.00 86 LYS A N 1
ATOM 717 C CA . LYS A 1 86 ? 10.313 1.228 2.530 1.00 89.00 86 LYS A CA 1
ATOM 718 C C . LYS A 1 86 ? 9.335 1.704 3.601 1.00 89.00 86 LYS A C 1
ATOM 720 O O . LYS A 1 86 ? 8.132 1.743 3.350 1.00 89.00 86 LYS A O 1
ATOM 725 N N . GLN A 1 87 ? 9.842 2.121 4.757 1.00 91.19 87 GLN A N 1
ATOM 726 C CA . GLN A 1 87 ? 9.033 2.656 5.847 1.00 91.19 87 GLN A CA 1
ATOM 727 C C . GLN A 1 87 ? 8.381 3.985 5.455 1.00 91.19 87 GLN A C 1
ATOM 729 O O . GLN A 1 87 ? 7.173 4.144 5.605 1.00 91.19 87 GLN A O 1
ATOM 734 N N . LYS A 1 88 ? 9.133 4.905 4.842 1.00 92.25 88 LYS A N 1
ATOM 735 C CA . LYS A 1 88 ? 8.587 6.169 4.327 1.00 92.25 88 LYS A CA 1
ATOM 736 C C . LYS A 1 88 ? 7.512 5.941 3.264 1.00 92.25 88 LYS A C 1
ATOM 738 O O . LYS A 1 88 ? 6.501 6.644 3.227 1.00 92.25 88 LYS A O 1
ATOM 743 N N . TRP A 1 89 ? 7.709 4.953 2.392 1.00 92.62 89 TRP A N 1
ATOM 744 C CA . TRP A 1 89 ? 6.694 4.521 1.434 1.00 92.62 89 TRP A CA 1
ATOM 745 C C . TRP A 1 89 ? 5.440 3.979 2.137 1.00 92.62 89 TRP A C 1
ATOM 747 O O . TRP A 1 89 ? 4.331 4.366 1.764 1.00 92.62 89 TRP A O 1
ATOM 757 N N . ALA A 1 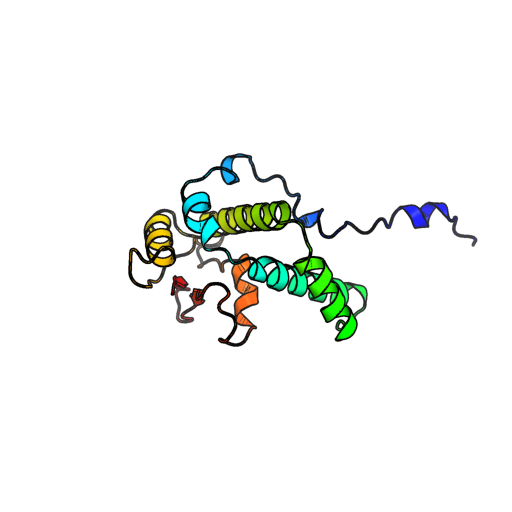90 ? 5.605 3.154 3.173 1.00 90.06 90 ALA A N 1
ATOM 758 C CA . ALA A 1 90 ? 4.507 2.595 3.956 1.00 90.06 90 ALA A CA 1
ATOM 759 C C . ALA A 1 90 ? 3.697 3.688 4.676 1.00 90.06 90 ALA A C 1
ATOM 761 O O . ALA A 1 90 ? 2.472 3.710 4.555 1.00 90.06 90 ALA A O 1
ATOM 762 N N . SER A 1 91 ? 4.351 4.657 5.325 1.00 90.44 91 SER A N 1
ATOM 763 C CA . SER A 1 91 ? 3.670 5.792 5.966 1.00 90.44 91 SER A CA 1
ATOM 764 C C . SER A 1 91 ? 2.841 6.596 4.962 1.00 90.44 91 SER A C 1
ATOM 766 O O . SER A 1 91 ? 1.664 6.876 5.187 1.00 90.44 91 SER A O 1
ATOM 768 N N . ARG A 1 92 ? 3.409 6.890 3.784 1.00 90.19 92 ARG A N 1
ATOM 769 C CA . ARG A 1 92 ? 2.696 7.590 2.700 1.00 90.19 92 ARG A CA 1
ATOM 770 C C . ARG A 1 92 ? 1.510 6.791 2.162 1.00 90.19 92 ARG A C 1
ATOM 772 O O . ARG A 1 92 ? 0.479 7.377 1.830 1.00 90.19 92 ARG A O 1
ATOM 779 N N . LEU A 1 93 ? 1.649 5.470 2.047 1.00 88.06 93 LEU A N 1
ATOM 780 C CA . LEU A 1 93 ? 0.566 4.576 1.642 1.00 88.06 93 LEU A CA 1
ATOM 781 C C . LEU A 1 93 ? -0.594 4.638 2.645 1.00 88.06 93 LEU A C 1
ATOM 783 O O . LEU A 1 93 ? -1.741 4.824 2.236 1.00 88.06 93 LEU A O 1
ATOM 787 N N . LEU A 1 94 ? -0.293 4.546 3.941 1.00 89.00 94 LEU A N 1
ATOM 788 C CA . LEU A 1 94 ? -1.282 4.613 5.016 1.00 89.00 94 LEU A CA 1
ATOM 789 C C . LEU A 1 94 ? -1.952 5.990 5.110 1.00 89.00 94 LEU A C 1
ATOM 791 O O . LEU A 1 94 ? -3.162 6.063 5.316 1.00 89.00 94 LEU A O 1
ATOM 795 N N . GLY A 1 95 ? -1.213 7.079 4.880 1.00 89.56 95 GLY A N 1
ATOM 796 C CA . GLY A 1 95 ? -1.777 8.431 4.818 1.00 89.56 95 GLY A CA 1
ATOM 797 C C . GLY A 1 95 ? -2.795 8.601 3.685 1.00 89.56 95 GLY A C 1
ATOM 798 O O . GLY A 1 95 ? -3.852 9.205 3.881 1.00 89.56 95 GLY A O 1
ATOM 799 N N . LYS A 1 96 ? -2.535 8.004 2.514 1.00 86.44 96 LYS A N 1
ATOM 800 C CA . LYS A 1 96 ? -3.509 7.958 1.408 1.00 86.44 96 LYS A CA 1
ATOM 801 C C . LYS A 1 96 ? -4.721 7.100 1.769 1.00 86.44 96 LYS A C 1
ATOM 803 O O . LYS A 1 96 ? -5.846 7.571 1.649 1.00 86.44 96 LYS A O 1
ATOM 808 N N . LEU A 1 97 ? -4.491 5.896 2.296 1.00 85.75 97 LEU A N 1
ATOM 809 C CA . LEU A 1 97 ? -5.556 4.983 2.719 1.00 85.75 97 LEU A CA 1
ATOM 810 C C . LEU A 1 97 ? -6.490 5.629 3.757 1.00 85.75 97 LEU A C 1
ATOM 812 O O . LEU A 1 97 ? -7.709 5.546 3.637 1.00 85.75 97 LEU A O 1
ATOM 816 N N . ARG A 1 98 ? -5.933 6.356 4.731 1.00 89.44 98 ARG A N 1
ATOM 817 C CA . ARG A 1 98 ? -6.691 7.127 5.725 1.00 89.44 98 ARG A CA 1
ATOM 818 C C . ARG A 1 98 ? -7.624 8.154 5.081 1.00 89.44 98 ARG A C 1
ATOM 820 O O . ARG A 1 98 ? -8.751 8.327 5.545 1.00 89.44 98 ARG A O 1
ATOM 827 N N . LYS A 1 99 ? -7.148 8.872 4.056 1.00 87.12 99 LYS A N 1
ATOM 828 C CA . LYS A 1 99 ? -7.936 9.878 3.321 1.00 87.12 99 LYS A CA 1
ATOM 829 C C . LYS A 1 99 ? -9.038 9.232 2.484 1.00 87.12 99 LYS A C 1
ATOM 831 O O . LYS A 1 99 ? -10.067 9.865 2.267 1.00 87.12 99 LYS A O 1
ATOM 836 N N . ASP A 1 100 ? -8.859 7.979 2.080 1.00 85.12 100 ASP A N 1
ATOM 837 C CA . ASP A 1 100 ? -9.874 7.231 1.346 1.00 85.12 100 ASP A CA 1
ATOM 838 C C . ASP A 1 100 ? -10.928 6.582 2.257 1.00 85.12 100 ASP A C 1
ATOM 840 O O . ASP A 1 100 ? -12.044 6.383 1.797 1.00 85.12 100 ASP A O 1
ATOM 844 N N . ILE A 1 101 ? -10.631 6.284 3.527 1.00 85.88 101 ILE A N 1
ATOM 845 C CA . ILE A 1 101 ? -11.589 5.708 4.494 1.00 85.88 101 ILE A CA 1
ATOM 846 C C . ILE A 1 101 ? -12.405 6.817 5.185 1.00 85.88 101 ILE A C 1
ATOM 848 O O . ILE A 1 101 ? -11.857 7.862 5.570 1.00 85.88 101 ILE A O 1
ATOM 852 N N . THR A 1 102 ? -13.715 6.594 5.364 1.00 86.19 102 THR A N 1
ATOM 853 C CA . THR A 1 102 ? -14.596 7.509 6.113 1.00 86.19 102 THR A CA 1
ATOM 854 C C . THR A 1 102 ? -14.108 7.664 7.550 1.00 86.19 102 THR A C 1
ATOM 856 O O . THR A 1 102 ? -13.660 6.701 8.169 1.00 86.19 102 THR A O 1
ATOM 859 N N . GLN A 1 103 ? -14.180 8.878 8.103 1.00 89.31 103 GLN A N 1
ATOM 860 C CA . GLN A 1 103 ? -13.620 9.167 9.429 1.00 89.31 103 GLN A CA 1
ATOM 861 C C . GLN A 1 103 ? -14.154 8.223 10.515 1.00 89.31 103 GLN A C 1
ATOM 863 O O . GLN A 1 103 ? -13.363 7.710 11.302 1.00 89.31 103 GLN A O 1
ATOM 868 N N . GLU A 1 104 ? -15.457 7.948 10.491 1.00 89.50 104 GLU A N 1
ATOM 869 C CA . GLU A 1 104 ? -16.161 7.076 11.438 1.00 89.50 104 GLU A CA 1
ATOM 870 C C . GLU A 1 104 ? -15.668 5.621 11.405 1.00 89.50 104 GLU A C 1
ATOM 872 O O . GLU A 1 104 ? -15.679 4.944 12.423 1.00 89.50 104 GLU A O 1
ATOM 877 N N . CYS A 1 105 ? -15.179 5.133 10.259 1.00 87.25 105 CYS A N 1
ATOM 878 C CA . CYS A 1 105 ? -14.724 3.748 10.126 1.00 87.25 105 CYS A CA 1
ATOM 879 C C . CYS A 1 105 ? -13.220 3.558 10.389 1.00 87.25 105 CYS A C 1
ATOM 881 O O . CYS A 1 105 ? -12.730 2.430 10.331 1.00 87.25 105 CYS A O 1
ATOM 883 N N . ARG A 1 106 ? -12.452 4.631 10.633 1.00 90.94 106 ARG A N 1
ATOM 884 C CA . ARG A 1 106 ? -10.984 4.542 10.773 1.00 90.94 106 ARG A CA 1
ATOM 885 C C . ARG A 1 106 ? -10.552 3.771 12.013 1.00 90.94 106 ARG A C 1
ATOM 887 O O . ARG A 1 106 ? -9.597 3.007 11.931 1.00 90.94 106 ARG A O 1
ATOM 894 N N . GLU A 1 107 ? -11.226 3.978 13.139 1.00 92.75 107 GLU A N 1
ATOM 895 C CA . GLU A 1 107 ? -10.907 3.274 14.383 1.00 92.75 107 GLU A CA 1
ATOM 896 C C . GLU A 1 107 ? -11.187 1.776 14.244 1.00 92.75 107 GLU A C 1
ATOM 898 O O . GLU A 1 107 ? -10.304 0.955 14.481 1.00 92.75 107 GLU A O 1
ATOM 903 N N . ASP A 1 108 ? -12.369 1.423 13.741 1.00 89.38 108 ASP A N 1
ATOM 904 C CA . ASP A 1 108 ? -12.749 0.039 13.456 1.00 89.38 108 ASP A CA 1
ATOM 905 C C . ASP A 1 108 ? -11.788 -0.649 12.479 1.00 89.38 108 ASP A C 1
ATOM 907 O O . ASP A 1 108 ? -11.422 -1.810 12.681 1.00 89.38 108 ASP A O 1
ATOM 911 N N . PHE A 1 109 ? -11.316 0.075 11.459 1.00 87.75 109 PHE A N 1
ATOM 912 C CA . PHE A 1 109 ? -10.290 -0.419 10.542 1.00 87.75 109 PHE A CA 1
ATOM 913 C C . PHE A 1 109 ? -8.993 -0.782 11.281 1.00 87.75 109 PHE A C 1
ATOM 915 O O . PHE A 1 109 ? -8.459 -1.875 11.093 1.00 87.75 109 PHE A O 1
ATOM 922 N N . VAL A 1 110 ? -8.502 0.110 12.149 1.00 90.25 110 VAL A N 1
ATOM 923 C CA . VAL A 1 110 ? -7.289 -0.125 12.948 1.00 90.25 110 VAL A CA 1
ATOM 924 C C . VAL A 1 110 ? -7.479 -1.303 13.898 1.00 90.25 110 VAL A C 1
ATOM 926 O O . VAL A 1 110 ? -6.619 -2.181 13.967 1.00 90.25 110 VAL A O 1
ATOM 929 N N . LEU A 1 111 ? -8.607 -1.370 14.605 1.00 89.06 111 LEU A N 1
ATOM 930 C CA . LEU A 1 111 ? -8.894 -2.469 15.527 1.00 89.06 111 LEU A CA 1
ATOM 931 C C . LEU A 1 111 ? -8.980 -3.818 14.802 1.00 89.06 111 LEU A C 1
ATOM 933 O O . LEU A 1 111 ? -8.531 -4.822 15.348 1.00 89.06 111 LEU A O 1
ATOM 937 N N . SER A 1 112 ? -9.479 -3.836 13.565 1.00 86.19 112 SER A N 1
ATOM 938 C CA . SER A 1 112 ? -9.531 -5.049 12.742 1.00 86.19 112 SER A CA 1
ATOM 939 C C . SER A 1 112 ? -8.136 -5.501 12.299 1.00 86.19 112 SER A C 1
ATOM 941 O O . SER A 1 112 ? -7.768 -6.647 12.531 1.00 86.19 112 SER A O 1
ATOM 943 N N . ILE A 1 113 ? -7.315 -4.597 11.740 1.00 83.50 113 ILE A N 1
ATOM 944 C CA . ILE A 1 113 ? -5.929 -4.922 11.332 1.00 83.50 113 ILE A CA 1
ATOM 945 C C . ILE A 1 113 ? -5.086 -5.389 12.525 1.00 83.50 113 ILE A C 1
ATOM 947 O O . ILE A 1 113 ? -4.263 -6.292 12.402 1.00 83.50 113 ILE A O 1
ATOM 951 N N . THR A 1 114 ? -5.277 -4.761 13.687 1.00 86.88 114 THR A N 1
ATOM 952 C CA . THR A 1 114 ? -4.505 -5.070 14.899 1.00 86.88 114 THR A CA 1
ATOM 953 C C . THR A 1 114 ? -4.992 -6.328 15.626 1.00 86.88 114 THR A C 1
ATOM 955 O O . THR A 1 114 ? -4.401 -6.699 16.638 1.00 86.88 114 THR A O 1
ATOM 958 N N . GLY A 1 115 ? -6.048 -6.989 15.133 1.00 84.38 115 GLY A N 1
ATOM 959 C CA . GLY A 1 115 ? -6.616 -8.202 15.729 1.00 84.38 115 GLY A CA 1
ATOM 960 C C . GLY A 1 115 ? -7.439 -7.964 17.000 1.00 84.38 115 GLY A C 1
ATOM 961 O O . GLY A 1 115 ? -7.789 -8.915 17.692 1.00 84.38 115 GLY A O 1
ATOM 962 N N . LYS A 1 116 ? -7.757 -6.705 17.324 1.00 88.06 116 LYS A N 1
ATOM 963 C CA . LYS A 1 116 ? -8.593 -6.322 18.477 1.00 88.06 116 LYS A CA 1
ATOM 964 C C . LYS A 1 116 ? -10.093 -6.419 18.185 1.00 88.06 116 LYS A C 1
ATOM 966 O O . LYS A 1 116 ? -10.893 -6.486 19.115 1.00 88.06 116 LYS A O 1
ATOM 971 N N . LYS A 1 117 ? -10.479 -6.403 16.909 1.00 85.62 117 LYS A N 1
ATOM 972 C CA . LYS A 1 117 ? -11.842 -6.646 16.424 1.00 85.62 117 LYS A CA 1
ATOM 973 C C . LYS A 1 117 ? -11.816 -7.682 15.295 1.00 85.62 117 LYS A C 1
ATOM 975 O O . LYS A 1 117 ? -10.800 -7.797 14.610 1.00 85.62 117 LYS A O 1
ATOM 980 N N . PRO A 1 118 ? -12.910 -8.439 15.094 1.00 81.06 118 PRO A N 1
ATOM 981 C CA . PRO A 1 118 ? -13.019 -9.345 13.960 1.00 81.06 118 PRO A CA 1
ATOM 982 C C . PRO A 1 118 ? -12.984 -8.577 12.639 1.00 81.06 118 PRO A C 1
ATOM 984 O O . PRO A 1 118 ? -13.356 -7.405 12.569 1.00 81.06 118 PRO A O 1
ATOM 987 N N . ALA A 1 119 ? -12.600 -9.285 11.581 1.00 76.62 119 ALA A N 1
ATOM 988 C CA . ALA A 1 119 ? -12.602 -8.767 10.226 1.00 76.62 119 ALA A CA 1
ATOM 989 C C . ALA A 1 119 ? -13.959 -8.162 9.849 1.00 76.62 119 ALA A C 1
ATOM 991 O O . ALA A 1 119 ? -14.977 -8.856 9.834 1.00 76.62 119 ALA A O 1
ATOM 992 N N . MET A 1 120 ? -13.973 -6.874 9.504 1.00 72.94 120 MET A N 1
ATOM 993 C CA . MET A 1 120 ? -15.197 -6.174 9.126 1.00 72.94 120 MET A CA 1
ATOM 994 C C . MET A 1 120 ? -15.012 -5.296 7.898 1.00 72.94 120 MET A C 1
ATOM 996 O O . MET A 1 120 ? -13.908 -5.051 7.427 1.00 72.94 120 MET A O 1
ATOM 1000 N N . CYS A 1 121 ? -16.150 -4.853 7.377 1.00 75.50 121 CYS A N 1
ATOM 1001 C CA . CYS A 1 121 ? -16.252 -3.997 6.214 1.00 75.50 121 CYS A CA 1
ATOM 1002 C C . CYS A 1 121 ? -16.179 -2.521 6.602 1.00 75.50 121 CYS A C 1
ATOM 1004 O O . CYS A 1 121 ? -17.064 -2.064 7.323 1.00 75.50 121 CYS A O 1
ATOM 1006 N N . VAL A 1 122 ? -15.236 -1.759 6.044 1.00 78.38 122 VAL A N 1
ATOM 1007 C CA . VAL A 1 122 ? -15.231 -0.291 6.190 1.00 78.38 122 VAL A CA 1
ATOM 1008 C C . VAL A 1 122 ? -15.659 0.433 4.919 1.00 78.38 122 VAL A C 1
ATOM 1010 O O . VAL A 1 122 ? -15.543 -0.099 3.809 1.00 78.38 122 VAL A O 1
ATOM 1013 N N . LEU A 1 123 ? -16.207 1.636 5.098 1.00 80.00 123 LEU A N 1
ATOM 1014 C CA . LEU A 1 123 ? -16.667 2.499 4.016 1.00 80.00 123 LEU A CA 1
ATOM 1015 C C . LEU A 1 123 ? -15.538 3.425 3.553 1.00 80.00 123 LEU A C 1
ATOM 1017 O O . LEU A 1 123 ? -14.796 3.985 4.361 1.00 80.00 123 LEU A O 1
ATOM 1021 N N . SER A 1 124 ? -15.432 3.614 2.240 1.00 82.25 124 SER A N 1
ATOM 1022 C CA . SER A 1 124 ? -14.585 4.650 1.652 1.00 82.25 124 SER A CA 1
ATOM 1023 C C . SER A 1 124 ? -15.366 5.946 1.422 1.00 82.25 124 SER A C 1
ATOM 1025 O O . SER A 1 124 ? -16.585 5.932 1.251 1.00 82.25 124 SER A O 1
ATOM 1027 N N . ASN A 1 125 ? -14.668 7.076 1.387 1.00 82.25 125 ASN A N 1
ATOM 1028 C CA . ASN A 1 125 ? -15.249 8.372 1.066 1.00 82.25 125 ASN A CA 1
ATOM 1029 C C . ASN A 1 125 ? -15.825 8.375 -0.365 1.00 82.25 125 ASN A C 1
ATOM 1031 O O . ASN A 1 125 ? -15.276 7.720 -1.257 1.00 82.25 125 ASN A O 1
ATOM 1035 N N . PRO A 1 126 ? -16.924 9.102 -0.625 1.00 79.69 126 PRO A N 1
ATOM 1036 C CA . PRO A 1 126 ? -17.449 9.248 -1.975 1.00 79.69 126 PRO A CA 1
ATOM 1037 C C . PRO A 1 126 ? -16.508 10.075 -2.875 1.00 79.69 126 PRO A C 1
ATOM 1039 O O . PRO A 1 126 ? -15.677 10.862 -2.418 1.00 79.69 126 PRO A O 1
ATOM 1042 N N . ASP A 1 127 ? -16.622 9.879 -4.185 1.00 78.88 127 ASP A N 1
ATOM 1043 C CA . ASP A 1 127 ? -16.008 10.696 -5.221 1.00 78.88 127 ASP A CA 1
ATOM 1044 C C . ASP A 1 127 ? -16.757 12.031 -5.393 1.00 78.88 127 ASP A C 1
ATOM 1046 O O . ASP A 1 127 ? -17.759 12.306 -4.734 1.00 78.88 127 ASP A O 1
ATOM 1050 N N . GLN A 1 128 ? -16.282 12.874 -6.313 1.00 78.12 128 GLN A N 1
ATOM 1051 C CA . GLN A 1 128 ? -16.898 14.178 -6.606 1.00 78.12 128 GLN A CA 1
ATOM 1052 C C . GLN A 1 128 ? -18.330 14.079 -7.167 1.00 78.12 128 GLN A C 1
ATOM 1054 O O . GLN A 1 128 ? -19.019 15.087 -7.264 1.00 78.12 128 GLN A O 1
ATOM 1059 N N . LYS A 1 129 ? -18.783 12.880 -7.546 1.00 78.00 129 LYS A N 1
ATOM 1060 C CA . LYS A 1 129 ? -20.132 12.592 -8.047 1.00 78.00 129 LYS A CA 1
ATOM 1061 C C . LYS A 1 129 ? -20.992 11.884 -6.991 1.00 78.00 129 LYS A C 1
ATOM 1063 O O . LYS A 1 129 ? -22.049 11.355 -7.332 1.00 78.00 129 LYS A O 1
ATOM 1068 N N . GLY A 1 130 ? -20.533 11.820 -5.737 1.00 73.19 130 GLY A N 1
ATOM 1069 C CA . GLY A 1 130 ? -21.231 11.146 -4.642 1.00 73.19 130 GLY A CA 1
ATOM 1070 C C . GLY A 1 130 ? -21.192 9.615 -4.716 1.00 73.19 130 GLY A C 1
ATOM 1071 O O . GLY A 1 130 ? -21.864 8.949 -3.930 1.00 73.19 130 GLY A O 1
ATOM 1072 N N . LYS A 1 131 ? -20.431 9.021 -5.647 1.00 71.62 131 LYS A N 1
ATOM 1073 C CA . LYS A 1 131 ? -20.301 7.561 -5.784 1.00 71.62 131 LYS A CA 1
ATOM 1074 C C . LYS A 1 131 ? -19.152 7.054 -4.930 1.00 71.62 131 LYS A C 1
ATOM 1076 O O . LYS A 1 131 ? -18.175 7.753 -4.730 1.00 71.62 131 LYS A O 1
ATOM 1081 N N . MET A 1 132 ? -19.218 5.811 -4.466 1.00 63.16 132 MET A N 1
ATOM 1082 C CA . MET A 1 132 ? -18.129 5.211 -3.687 1.00 63.16 132 MET A CA 1
ATOM 1083 C C . MET A 1 132 ? -16.787 5.292 -4.443 1.00 63.16 132 MET A C 1
ATOM 1085 O O . MET A 1 132 ? -16.663 4.707 -5.526 1.00 63.16 132 MET A O 1
ATOM 1089 N N . ARG A 1 133 ? -15.786 5.993 -3.887 1.00 65.94 133 ARG A N 1
ATOM 1090 C CA . ARG A 1 133 ? -14.442 6.068 -4.477 1.00 65.94 133 ARG A CA 1
ATOM 1091 C C . ARG A 1 133 ? -13.736 4.731 -4.271 1.00 65.94 133 ARG A C 1
ATOM 1093 O O . ARG A 1 133 ? -13.735 4.181 -3.178 1.00 65.94 133 ARG A O 1
ATOM 1100 N N . ARG A 1 134 ? -13.119 4.188 -5.321 1.00 66.25 134 ARG A N 1
ATOM 1101 C CA . ARG A 1 134 ? -12.220 3.037 -5.156 1.00 66.25 134 ARG A CA 1
ATOM 1102 C C . ARG A 1 134 ? -10.924 3.515 -4.515 1.00 66.25 134 ARG A C 1
ATOM 1104 O O . ARG A 1 134 ? -10.383 4.527 -4.946 1.00 66.25 134 ARG A O 1
ATOM 1111 N N . ILE A 1 135 ? -10.414 2.761 -3.550 1.00 69.06 135 ILE A N 1
ATOM 1112 C CA . ILE A 1 135 ? -9.127 3.043 -2.913 1.00 69.06 135 ILE A CA 1
ATOM 1113 C C . ILE A 1 135 ? -8.022 2.807 -3.948 1.00 69.06 135 ILE A C 1
ATOM 1115 O O . ILE A 1 135 ? -7.771 1.673 -4.369 1.00 69.06 135 ILE A O 1
ATOM 1119 N N . ASP A 1 136 ? -7.382 3.884 -4.403 1.00 64.69 136 ASP A N 1
ATOM 1120 C CA . ASP A 1 136 ? -6.499 3.847 -5.574 1.00 64.69 136 ASP A CA 1
ATOM 1121 C C . ASP A 1 136 ? -5.262 2.975 -5.358 1.00 64.69 136 ASP A C 1
ATOM 1123 O O . ASP A 1 136 ? -4.797 2.312 -6.292 1.00 64.69 136 ASP A O 1
ATOM 1127 N N . CYS A 1 137 ? -4.754 2.924 -4.123 1.00 60.41 137 CYS A N 1
ATOM 1128 C CA . CYS A 1 137 ? -3.642 2.047 -3.783 1.00 60.41 137 CYS A CA 1
ATOM 1129 C C . CYS A 1 137 ? -4.020 0.561 -3.811 1.00 60.41 137 CYS A C 1
ATOM 1131 O O . CYS A 1 137 ? -3.134 -0.263 -3.963 1.00 60.41 137 CYS A O 1
ATOM 1133 N N . LEU A 1 138 ? -5.301 0.196 -3.759 1.00 59.25 138 LEU A N 1
ATOM 1134 C CA . LEU A 1 138 ? -5.743 -1.203 -3.757 1.00 59.25 138 LEU A CA 1
ATOM 1135 C C . LEU A 1 138 ? -6.344 -1.654 -5.093 1.00 59.25 138 LEU A C 1
ATOM 1137 O O . LEU A 1 138 ? -6.451 -2.848 -5.346 1.00 59.25 138 LEU A O 1
ATOM 1141 N N . ARG A 1 139 ? -6.622 -0.723 -6.015 1.00 61.91 139 ARG A N 1
ATOM 1142 C CA . ARG A 1 139 ? -7.156 -0.999 -7.367 1.00 61.91 139 ARG A CA 1
ATOM 1143 C C . ARG A 1 139 ? -6.315 -1.983 -8.196 1.00 61.91 139 ARG A C 1
ATOM 1145 O O . ARG A 1 139 ? -6.794 -2.531 -9.184 1.00 61.91 139 ARG A O 1
ATOM 1152 N N . GLN A 1 140 ? -5.041 -2.165 -7.851 1.00 57.31 140 GLN A N 1
ATOM 1153 C CA . GLN A 1 140 ? -4.142 -3.095 -8.543 1.00 57.31 140 GLN A CA 1
ATOM 1154 C C . GLN A 1 140 ? -4.134 -4.497 -7.930 1.00 57.31 140 GLN A C 1
ATOM 1156 O O . GLN A 1 140 ? -3.746 -5.438 -8.620 1.00 57.31 140 GLN A O 1
ATOM 1161 N N . ALA A 1 141 ? -4.579 -4.639 -6.678 1.00 54.78 141 ALA A N 1
ATOM 1162 C CA . ALA A 1 141 ? -4.688 -5.924 -5.996 1.00 54.78 141 ALA A CA 1
ATOM 1163 C C . ALA A 1 141 ? -5.800 -6.800 -6.605 1.00 54.78 141 ALA A C 1
ATOM 1165 O O . ALA A 1 141 ? -5.670 -8.015 -6.637 1.00 54.78 141 ALA A O 1
ATOM 1166 N N . ASP A 1 142 ? -6.819 -6.189 -7.222 1.00 50.91 142 ASP A N 1
ATOM 1167 C CA . ASP A 1 142 ? -7.913 -6.885 -7.924 1.00 50.91 142 ASP A CA 1
ATOM 1168 C C . ASP A 1 142 ? -7.448 -7.835 -9.051 1.00 50.91 142 ASP A C 1
ATOM 1170 O O . ASP A 1 142 ? -8.233 -8.642 -9.545 1.00 50.91 142 ASP A O 1
ATOM 1174 N N . LYS A 1 143 ? -6.197 -7.709 -9.519 1.00 50.56 143 LYS A N 1
ATOM 1175 C CA . LYS A 1 143 ? -5.638 -8.502 -10.628 1.00 50.56 143 LYS A CA 1
ATOM 1176 C C . LYS A 1 143 ? -4.683 -9.611 -10.184 1.00 50.56 143 LYS A C 1
ATOM 1178 O O . LYS A 1 143 ? -4.185 -10.331 -11.047 1.00 50.56 143 LYS A O 1
ATOM 1183 N N . VAL A 1 144 ? -4.385 -9.731 -8.889 1.00 49.75 144 VAL A N 1
ATOM 1184 C CA . VAL A 1 144 ? -3.528 -10.804 -8.365 1.00 49.75 144 VAL A CA 1
ATOM 1185 C C . VAL A 1 144 ? -4.352 -11.912 -7.733 1.00 49.75 144 VAL A C 1
ATOM 1187 O O . VAL A 1 144 ? -5.349 -11.659 -7.067 1.00 49.75 144 VAL A O 1
ATOM 1190 N N . SER A 1 145 ? -3.925 -13.153 -7.970 1.00 46.34 145 SER A N 1
ATOM 1191 C CA . SER A 1 145 ? -4.528 -14.350 -7.386 1.00 46.34 145 SER A CA 1
ATOM 1192 C C . SER A 1 145 ? -4.563 -14.269 -5.849 1.00 46.34 145 SER A C 1
ATOM 1194 O O . SER A 1 145 ? -3.645 -13.690 -5.262 1.00 46.34 145 SER A O 1
ATOM 1196 N N . PRO A 1 146 ? -5.551 -14.905 -5.185 1.00 48.75 146 PRO A N 1
ATOM 1197 C CA . PRO A 1 146 ? -5.804 -14.828 -3.733 1.00 48.75 146 PRO A CA 1
ATOM 1198 C C . PRO A 1 146 ? -4.671 -15.338 -2.817 1.00 48.75 146 PRO A C 1
ATOM 1200 O O . PRO A 1 146 ? -4.830 -15.381 -1.603 1.00 48.75 146 PRO A O 1
ATOM 1203 N N . HIS A 1 147 ? -3.517 -15.714 -3.370 1.00 44.56 147 HIS A N 1
ATOM 1204 C CA . HIS A 1 147 ? -2.389 -16.279 -2.632 1.00 44.56 147 HIS A CA 1
ATOM 1205 C C . HIS A 1 147 ? -1.318 -15.258 -2.214 1.00 44.56 147 HIS A C 1
ATOM 1207 O O . HIS A 1 147 ? -0.354 -15.648 -1.563 1.00 44.56 147 HIS A O 1
ATOM 1213 N N . LEU A 1 148 ? -1.448 -13.966 -2.555 1.00 44.09 148 LEU A N 1
ATOM 1214 C CA . LEU A 1 148 ? -0.585 -12.926 -1.977 1.00 44.09 148 LEU A CA 1
ATOM 1215 C C . LEU A 1 148 ? -1.311 -12.239 -0.807 1.00 44.09 148 LEU A C 1
ATOM 1217 O O . LEU A 1 148 ? -2.237 -11.466 -1.059 1.00 44.09 148 LEU A O 1
ATOM 1221 N N . PRO A 1 149 ? -0.888 -12.451 0.456 1.00 47.06 149 PRO A N 1
ATOM 1222 C CA . PRO A 1 149 ? -1.512 -11.862 1.638 1.00 47.06 149 PRO A CA 1
ATOM 1223 C C . PRO A 1 149 ? -1.021 -10.422 1.794 1.00 47.06 149 PRO A C 1
ATOM 1225 O O . PRO A 1 149 ? -0.250 -10.075 2.685 1.00 47.06 149 PRO A O 1
ATOM 1228 N N . MET A 1 150 ? -1.381 -9.576 0.840 1.00 46.09 150 MET A N 1
ATOM 1229 C CA . MET A 1 150 ? -0.848 -8.227 0.693 1.00 46.09 150 MET A CA 1
ATOM 1230 C C . MET A 1 150 ? -1.580 -7.202 1.551 1.00 46.09 150 MET A C 1
ATOM 1232 O O . MET A 1 150 ? -1.676 -6.066 1.127 1.00 46.09 150 MET A O 1
ATOM 1236 N N . PHE A 1 151 ? -2.051 -7.577 2.744 1.00 47.25 151 PHE A N 1
ATOM 1237 C CA . PHE A 1 151 ? -3.328 -7.157 3.336 1.00 47.25 151 PHE A CA 1
ATOM 1238 C C . PHE A 1 151 ? -4.444 -8.031 2.769 1.00 47.25 151 PHE A C 1
ATOM 1240 O O . PHE A 1 151 ? -4.739 -7.949 1.578 1.00 47.25 151 PHE A O 1
ATOM 1247 N N . CYS A 1 152 ? -5.088 -8.862 3.590 1.00 42.28 152 CYS A N 1
ATOM 1248 C CA . CYS A 1 152 ? -6.342 -9.504 3.202 1.00 42.28 152 CYS A CA 1
ATOM 1249 C C . CYS A 1 152 ? -7.460 -8.463 3.244 1.00 42.28 152 CYS A C 1
ATOM 1251 O O . CYS A 1 152 ? -8.393 -8.511 4.046 1.00 42.28 152 CYS A O 1
ATOM 1253 N N . ILE A 1 153 ? -7.318 -7.473 2.371 1.00 49.03 153 ILE A N 1
ATOM 1254 C CA . ILE A 1 153 ? -8.347 -6.516 2.093 1.00 49.03 153 ILE A CA 1
ATOM 1255 C C . ILE A 1 153 ? -9.225 -7.089 0.984 1.00 49.03 153 ILE A C 1
ATOM 1257 O O . ILE A 1 153 ? -8.925 -6.937 -0.199 1.00 49.03 153 ILE A O 1
ATOM 1261 N N . TYR A 1 154 ? -10.284 -7.810 1.355 1.00 41.09 154 TYR A N 1
ATOM 1262 C CA . TYR A 1 154 ? -11.223 -8.346 0.368 1.00 41.09 154 TYR A CA 1
ATOM 1263 C C . TYR A 1 154 ? -12.245 -7.267 -0.013 1.00 41.09 154 TYR A C 1
ATOM 1265 O O . TYR A 1 154 ? -12.867 -6.637 0.836 1.00 41.09 154 TYR A O 1
ATOM 1273 N N . PHE A 1 155 ? -12.464 -7.040 -1.304 1.00 41.31 155 PHE A N 1
ATOM 1274 C CA . PHE A 1 155 ? -13.571 -6.201 -1.758 1.00 41.31 155 PHE A CA 1
ATOM 1275 C C . PHE A 1 155 ? -14.769 -7.088 -2.083 1.00 41.31 155 PHE A C 1
ATOM 1277 O O . PHE A 1 155 ? -14.771 -7.792 -3.093 1.00 41.31 155 PHE A O 1
ATOM 1284 N N . VAL A 1 156 ? -15.828 -7.025 -1.271 1.00 36.41 156 VAL A N 1
ATOM 1285 C CA . VAL A 1 156 ? -17.104 -7.643 -1.659 1.00 36.41 156 VAL A CA 1
ATOM 1286 C C . VAL A 1 156 ? -17.769 -6.742 -2.694 1.00 36.41 156 VAL A C 1
ATOM 1288 O O . VAL A 1 156 ? -18.294 -5.666 -2.400 1.00 36.41 156 VAL A O 1
ATOM 1291 N N . LYS A 1 157 ? -17.709 -7.176 -3.951 1.00 32.19 157 LYS A N 1
ATOM 1292 C CA . LYS A 1 157 ? -18.220 -6.450 -5.111 1.00 32.19 157 LYS A CA 1
ATOM 1293 C C . LYS A 1 157 ? -19.734 -6.652 -5.255 1.00 32.19 157 LYS A C 1
ATOM 1295 O O . LYS A 1 157 ? -20.176 -7.312 -6.182 1.00 32.19 157 LYS A O 1
ATOM 1300 N N . HIS A 1 158 ? -20.541 -6.051 -4.377 1.00 33.09 158 HIS A N 1
ATOM 1301 C CA . HIS A 1 158 ? -21.981 -5.878 -4.627 1.00 33.09 158 HIS A CA 1
ATOM 1302 C C . HIS A 1 158 ? -22.484 -4.536 -4.066 1.00 33.09 158 HIS A C 1
ATOM 1304 O O . HIS A 1 158 ? -22.712 -4.371 -2.874 1.00 33.09 158 HIS A O 1
ATOM 1310 N N . LYS A 1 159 ? -22.616 -3.550 -4.966 1.00 33.31 159 LYS A N 1
ATOM 1311 C CA . LYS A 1 159 ? -23.233 -2.208 -4.819 1.00 33.31 159 LYS A CA 1
ATOM 1312 C C . LYS A 1 159 ? -22.786 -1.277 -3.671 1.00 33.31 159 LYS A C 1
ATOM 1314 O O . LYS A 1 159 ? -23.151 -0.107 -3.703 1.00 33.31 159 LYS A O 1
ATOM 1319 N N . ARG A 1 160 ? -21.928 -1.705 -2.745 1.00 42.03 160 ARG A N 1
ATOM 1320 C CA . ARG A 1 160 ? -21.126 -0.851 -1.850 1.00 42.03 160 ARG A CA 1
ATOM 1321 C C . ARG A 1 160 ? -19.770 -1.533 -1.691 1.00 42.03 160 ARG A C 1
ATOM 1323 O O . ARG A 1 160 ? -19.732 -2.664 -1.222 1.00 42.03 160 ARG A O 1
ATOM 1330 N N . TYR A 1 161 ? -18.682 -0.908 -2.142 1.00 47.56 161 TYR A N 1
ATOM 1331 C CA . TYR A 1 161 ? -17.340 -1.472 -1.968 1.00 47.56 161 TYR A CA 1
ATOM 1332 C C . TYR A 1 161 ? -17.020 -1.448 -0.477 1.00 47.56 161 TYR A C 1
ATOM 1334 O O . TYR A 1 161 ? -16.722 -0.406 0.094 1.00 47.56 161 TYR A O 1
ATOM 1342 N N . LYS A 1 162 ? -17.207 -2.601 0.148 1.00 50.00 162 LYS A N 1
ATOM 1343 C CA . LYS A 1 162 ? -16.908 -2.862 1.541 1.00 50.00 162 LYS A CA 1
ATOM 1344 C C . LYS A 1 162 ? -15.501 -3.438 1.602 1.00 50.00 162 LYS A C 1
ATOM 1346 O O . LYS A 1 162 ? -15.222 -4.416 0.909 1.00 50.00 162 LYS A O 1
ATOM 1351 N N . LEU A 1 163 ? -14.643 -2.802 2.387 1.00 54.16 163 LEU A N 1
ATOM 1352 C CA . LEU A 1 163 ? -13.269 -3.229 2.600 1.00 54.16 163 LEU A CA 1
ATOM 1353 C C . LEU A 1 163 ? -13.255 -4.284 3.709 1.00 54.16 163 LEU A C 1
ATOM 1355 O O . LEU A 1 163 ? -13.345 -3.907 4.869 1.00 54.16 163 LEU A O 1
ATOM 1359 N N . TYR A 1 164 ? -13.220 -5.575 3.383 1.00 48.72 164 TYR A N 1
ATOM 1360 C CA . TYR A 1 164 ? -12.941 -6.617 4.378 1.00 48.72 164 TYR A CA 1
ATOM 1361 C C . TYR A 1 164 ? -11.516 -6.457 4.867 1.00 48.72 164 TYR A C 1
ATOM 1363 O O . TYR A 1 164 ? -10.673 -6.027 4.098 1.00 48.72 164 TYR A O 1
ATOM 1371 N N . VAL A 1 165 ? -11.246 -6.805 6.113 1.00 52.62 165 VAL A N 1
ATOM 1372 C CA . VAL A 1 165 ? -9.915 -6.696 6.704 1.00 52.62 165 VAL A CA 1
ATOM 1373 C C . VAL A 1 165 ? -9.649 -7.978 7.473 1.00 52.62 165 VAL A C 1
ATOM 1375 O O . VAL A 1 165 ? -10.168 -8.092 8.572 1.00 52.62 165 VAL A O 1
ATOM 1378 N N . THR A 1 166 ? -8.933 -8.954 6.909 1.00 49.12 166 THR A N 1
ATOM 1379 C CA . THR A 1 166 ? -8.562 -10.186 7.640 1.00 49.12 166 THR A CA 1
ATOM 1380 C C . THR A 1 166 ? -7.104 -10.210 8.059 1.00 49.12 166 THR A C 1
ATOM 1382 O O . THR A 1 166 ? -6.291 -9.471 7.455 1.00 49.12 166 THR A O 1
#

Organism: NCBI:txid2509291